Protein AF-A0A0F9ICQ9-F1 (afdb_monomer)

Structure (mmCIF, N/CA/C/O backbone):
data_AF-A0A0F9ICQ9-F1
#
_entry.id   AF-A0A0F9ICQ9-F1
#
loop_
_atom_site.group_PDB
_atom_site.id
_atom_site.type_symbol
_atom_site.label_atom_id
_atom_site.label_alt_id
_atom_site.label_comp_id
_atom_site.label_asym_id
_atom_site.label_entity_id
_atom_site.label_seq_id
_atom_site.pdbx_PDB_ins_code
_atom_site.Cartn_x
_atom_site.Cartn_y
_atom_site.Cartn_z
_atom_site.occupancy
_atom_site.B_iso_or_equiv
_atom_site.auth_seq_id
_atom_site.auth_comp_id
_atom_site.auth_asym_id
_atom_site.auth_atom_id
_atom_site.pdbx_PDB_model_num
ATOM 1 N N . MET A 1 1 ? -5.769 12.919 -25.666 1.00 33.47 1 MET A N 1
ATOM 2 C CA . MET A 1 1 ? -4.777 12.545 -26.692 1.00 33.47 1 MET A CA 1
ATOM 3 C C . MET A 1 1 ? -3.797 11.635 -25.983 1.00 33.47 1 MET A C 1
ATOM 5 O O . MET A 1 1 ? -2.887 12.124 -25.325 1.00 33.47 1 MET A O 1
ATOM 9 N N . ASP A 1 2 ? -4.111 10.341 -25.997 1.00 40.94 2 ASP A N 1
ATOM 10 C CA . ASP A 1 2 ? -3.292 9.287 -25.409 1.00 40.94 2 ASP A CA 1
ATOM 11 C C . ASP A 1 2 ? -1.958 9.239 -26.132 1.00 40.94 2 ASP A C 1
ATOM 13 O O . ASP A 1 2 ? -1.879 8.899 -27.311 1.00 40.94 2 ASP A O 1
ATOM 17 N N . ILE A 1 3 ? -0.904 9.622 -25.424 1.00 41.81 3 ILE A N 1
ATOM 18 C CA . ILE A 1 3 ? 0.441 9.246 -25.819 1.00 41.81 3 ILE A CA 1
ATOM 19 C C . ILE A 1 3 ? 0.759 8.036 -24.954 1.00 41.81 3 ILE A C 1
ATOM 21 O O . ILE A 1 3 ? 1.359 8.170 -23.885 1.00 41.81 3 ILE A O 1
ATOM 25 N N . GLU A 1 4 ? 0.348 6.856 -25.423 1.00 43.22 4 GLU A N 1
ATOM 26 C CA . GLU A 1 4 ? 1.069 5.624 -25.121 1.00 43.22 4 GLU A CA 1
ATOM 27 C C . GLU A 1 4 ? 2.528 5.871 -25.519 1.00 43.22 4 GLU A C 1
ATOM 29 O O . GLU A 1 4 ? 2.941 5.726 -26.669 1.00 43.22 4 GLU A O 1
ATOM 34 N N . LYS A 1 5 ? 3.329 6.354 -24.566 1.00 44.34 5 LYS A N 1
ATOM 35 C CA . LYS A 1 5 ? 4.779 6.360 -24.694 1.00 44.34 5 LYS A CA 1
ATOM 36 C C . LYS A 1 5 ? 5.189 4.897 -24.626 1.00 44.34 5 LYS A C 1
ATOM 38 O O . LYS A 1 5 ? 5.531 4.410 -23.551 1.00 44.34 5 LYS A O 1
ATOM 43 N N . GLU A 1 6 ? 5.172 4.209 -25.765 1.00 48.97 6 GLU A N 1
ATOM 44 C CA . GLU A 1 6 ? 5.945 2.986 -25.950 1.00 48.97 6 GLU A CA 1
ATOM 45 C C . GLU A 1 6 ? 7.412 3.336 -25.673 1.00 48.97 6 GLU A C 1
ATOM 47 O O . GLU A 1 6 ? 8.162 3.803 -26.530 1.00 48.97 6 GLU A O 1
ATOM 52 N N . ARG A 1 7 ? 7.830 3.173 -24.416 1.00 55.44 7 ARG A N 1
ATOM 53 C CA . ARG A 1 7 ? 9.233 3.248 -24.031 1.00 55.44 7 ARG A CA 1
ATOM 54 C C . ARG A 1 7 ? 9.848 1.912 -24.442 1.00 55.44 7 ARG A C 1
ATOM 56 O O . ARG A 1 7 ? 9.868 0.947 -23.684 1.00 55.44 7 ARG A O 1
ATOM 63 N N . GLY A 1 8 ? 10.264 1.827 -25.699 1.00 56.94 8 GLY A N 1
ATOM 64 C CA . GLY A 1 8 ? 11.145 0.771 -26.180 1.00 56.94 8 GLY A CA 1
ATOM 65 C C . GLY A 1 8 ? 12.593 1.070 -25.798 1.00 56.94 8 GLY A C 1
ATOM 66 O O . GLY A 1 8 ? 12.990 2.227 -25.654 1.00 56.94 8 GLY A O 1
ATOM 67 N N . SER A 1 9 ? 13.398 0.027 -25.630 1.00 60.62 9 SER A N 1
ATOM 68 C CA . SER A 1 9 ? 14.852 0.178 -25.635 1.00 60.62 9 SER A CA 1
ATOM 69 C C . SER A 1 9 ? 15.325 0.639 -27.017 1.00 60.62 9 SER A C 1
ATOM 71 O O . SER A 1 9 ? 14.760 0.225 -28.027 1.00 60.62 9 SER A O 1
ATOM 73 N N . LEU A 1 10 ? 16.372 1.472 -27.071 1.00 61.12 10 LEU A N 1
ATOM 74 C CA . LEU A 1 10 ? 16.945 2.002 -28.320 1.00 61.12 10 LEU A CA 1
ATOM 75 C C . LEU A 1 10 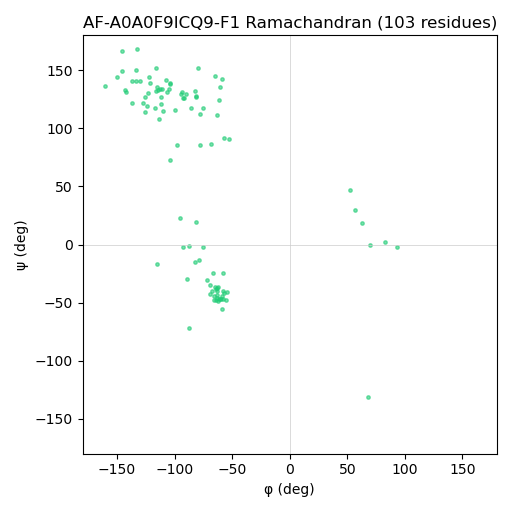? 17.422 0.902 -29.283 1.00 61.12 10 LEU A C 1
ATOM 77 O O . LEU A 1 10 ? 17.493 1.126 -30.485 1.00 61.12 10 LEU A O 1
ATOM 81 N N . ASP A 1 11 ? 17.740 -0.279 -28.756 1.00 66.19 11 ASP A N 1
ATOM 82 C CA . ASP A 1 11 ? 18.142 -1.455 -29.532 1.00 66.19 11 ASP A CA 1
ATOM 83 C C . ASP A 1 11 ? 16.959 -2.327 -29.998 1.00 66.19 11 ASP A C 1
ATOM 85 O O . ASP A 1 11 ? 17.177 -3.346 -30.648 1.00 66.19 11 ASP A O 1
ATOM 89 N N . GLY A 1 12 ? 15.719 -1.967 -29.646 1.00 67.31 12 GLY A N 1
ATOM 90 C CA . GLY A 1 12 ? 14.507 -2.725 -29.967 1.00 67.31 12 GLY A CA 1
ATOM 91 C C . GLY A 1 12 ? 14.359 -4.060 -29.226 1.00 67.31 12 GLY A C 1
ATOM 92 O O . GLY A 1 12 ? 13.351 -4.739 -29.402 1.00 67.31 12 GLY A O 1
ATOM 93 N N . LYS A 1 13 ? 15.313 -4.440 -28.364 1.00 77.00 13 LYS A N 1
ATOM 94 C CA . LYS A 1 13 ? 15.355 -5.782 -27.754 1.00 77.00 13 LYS A CA 1
ATOM 95 C C . LYS A 1 13 ? 14.450 -5.944 -26.544 1.00 77.00 13 LYS A C 1
ATOM 97 O O . LYS A 1 13 ? 14.187 -7.063 -26.106 1.00 77.00 13 LYS A O 1
ATOM 102 N N . SER A 1 14 ? 13.967 -4.841 -25.983 1.00 75.75 14 SER A N 1
ATOM 103 C CA . SER A 1 14 ? 13.098 -4.864 -24.811 1.00 75.75 14 SER A CA 1
ATOM 104 C C . SER A 1 14 ? 12.067 -3.746 -24.829 1.00 75.75 14 SER A C 1
ATOM 106 O O . SER A 1 14 ? 12.367 -2.643 -25.290 1.00 75.75 14 SER A O 1
ATOM 108 N N . LYS A 1 15 ? 10.906 -4.009 -24.233 1.00 81.88 15 LYS A N 1
ATOM 109 C CA . LYS A 1 15 ? 9.852 -3.026 -23.964 1.00 81.88 15 LYS A CA 1
ATOM 110 C C . LYS A 1 15 ? 9.657 -2.866 -22.457 1.00 81.88 15 LYS A C 1
ATOM 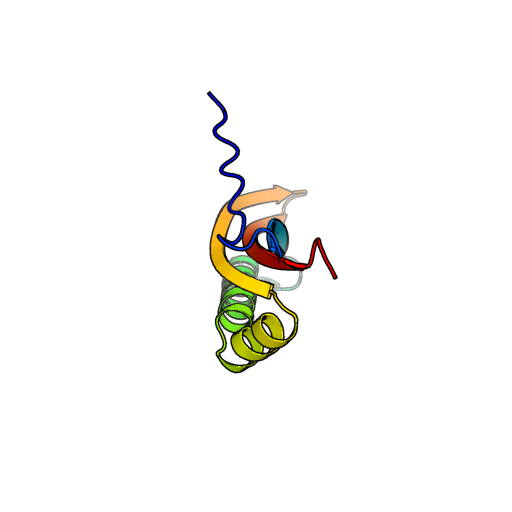112 O O . LYS A 1 15 ? 9.922 -3.798 -21.695 1.00 81.88 15 LYS A O 1
ATOM 117 N N . PHE A 1 16 ? 9.205 -1.688 -22.040 1.00 82.69 16 PHE A N 1
ATOM 118 C CA . PHE A 1 16 ? 8.735 -1.463 -20.677 1.00 82.69 16 PHE A CA 1
ATOM 119 C C . PHE A 1 16 ? 7.217 -1.661 -20.605 1.00 82.69 16 PHE A C 1
ATOM 121 O O . PHE A 1 16 ? 6.486 -1.120 -21.432 1.00 82.69 16 PHE A O 1
ATOM 128 N N . VAL A 1 17 ? 6.762 -2.439 -19.626 1.00 84.50 17 VAL A N 1
ATOM 129 C CA . VAL A 1 17 ? 5.349 -2.666 -19.301 1.00 84.50 17 VAL A CA 1
ATOM 130 C C . VAL A 1 17 ? 5.082 -2.079 -17.928 1.00 84.50 17 VAL A C 1
ATOM 132 O O . VAL A 1 17 ? 5.839 -2.326 -16.992 1.00 84.50 17 VAL A O 1
ATOM 135 N N . PHE A 1 18 ? 4.002 -1.321 -17.804 1.00 86.38 18 PHE A N 1
ATOM 136 C CA . PHE A 1 18 ? 3.571 -0.745 -16.537 1.00 86.38 18 PHE A CA 1
ATOM 137 C C . PHE A 1 18 ? 2.381 -1.535 -16.009 1.00 86.38 18 PHE A C 1
ATOM 139 O O . PHE A 1 18 ? 1.525 -1.958 -16.784 1.00 86.38 18 PHE A O 1
ATOM 146 N N . TRP A 1 19 ? 2.368 -1.784 -14.708 1.00 85.56 19 TRP A N 1
ATOM 147 C CA . TRP A 1 19 ? 1.310 -2.524 -14.039 1.00 85.56 19 TRP A CA 1
ATOM 148 C C . TRP A 1 19 ? 1.065 -1.909 -12.671 1.00 85.56 19 TRP A C 1
ATOM 150 O O . TRP A 1 19 ? 2.006 -1.635 -11.923 1.00 85.56 19 TRP A O 1
ATOM 160 N N . ASP A 1 20 ? -0.210 -1.705 -12.371 1.00 89.62 20 ASP A N 1
ATOM 161 C CA . ASP A 1 20 ? -0.670 -1.100 -11.132 1.00 89.62 20 ASP A CA 1
ATOM 162 C C . ASP A 1 20 ? -1.375 -2.161 -10.291 1.00 89.62 20 ASP A C 1
ATOM 164 O O . ASP A 1 20 ? -2.186 -2.943 -10.790 1.00 89.62 20 ASP A O 1
ATOM 168 N N . VAL A 1 21 ? -1.036 -2.207 -9.006 1.00 89.50 21 VAL A N 1
ATOM 169 C CA . VAL A 1 21 ? -1.697 -3.059 -8.019 1.00 89.50 21 VAL A CA 1
ATOM 170 C C . VAL A 1 21 ? -2.349 -2.158 -6.989 1.00 89.50 21 VAL A C 1
ATOM 172 O O . VAL A 1 21 ? -1.655 -1.436 -6.277 1.00 89.50 21 VAL A O 1
ATOM 175 N N . GLU A 1 22 ? -3.670 -2.217 -6.883 1.00 92.69 22 GLU A N 1
ATOM 176 C CA . GLU A 1 22 ? -4.404 -1.538 -5.819 1.00 92.69 22 GLU A CA 1
ATOM 177 C C . GLU A 1 22 ? -4.594 -2.481 -4.626 1.00 92.69 22 GLU A C 1
ATOM 179 O O . GLU A 1 22 ? -5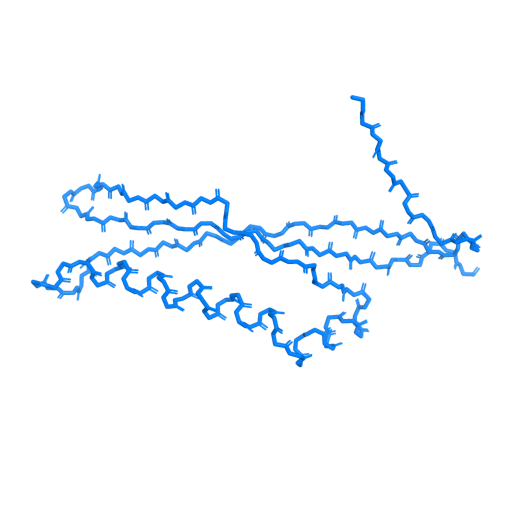.076 -3.606 -4.766 1.00 92.69 22 GLU A O 1
ATOM 184 N N . ILE A 1 23 ? -4.184 -2.023 -3.445 1.00 92.00 23 ILE A N 1
ATOM 185 C CA . ILE A 1 23 ? -4.370 -2.720 -2.174 1.00 92.00 23 ILE A CA 1
ATOM 186 C C . ILE A 1 23 ? -5.391 -1.941 -1.358 1.00 92.00 23 ILE A C 1
ATOM 188 O O . ILE A 1 23 ? -5.113 -0.825 -0.919 1.00 92.00 23 ILE A O 1
ATOM 192 N N . GLU A 1 24 ? -6.544 -2.555 -1.112 1.00 94.81 24 GLU A N 1
ATOM 193 C CA . GLU A 1 24 ? -7.553 -2.040 -0.192 1.00 94.81 24 GLU A CA 1
ATOM 194 C C . GLU A 1 24 ? -7.341 -2.641 1.204 1.00 94.81 24 GLU A C 1
ATOM 196 O O . GLU A 1 24 ? -7.267 -3.859 1.381 1.00 94.81 24 GLU A O 1
ATOM 201 N N . ILE A 1 25 ? -7.226 -1.774 2.207 1.00 93.19 25 ILE A N 1
ATOM 202 C CA . ILE A 1 25 ? -7.126 -2.139 3.618 1.00 93.19 25 ILE A CA 1
ATOM 203 C C . ILE A 1 25 ? -8.410 -1.673 4.291 1.00 93.19 25 ILE A C 1
ATOM 205 O O . ILE A 1 25 ? -8.766 -0.499 4.197 1.00 93.19 25 ILE A O 1
ATOM 209 N N . ILE A 1 26 ? -9.086 -2.587 4.985 1.00 92.25 26 ILE A N 1
ATOM 210 C CA . ILE A 1 26 ? -10.322 -2.307 5.716 1.00 92.25 26 ILE A CA 1
ATOM 211 C C . ILE A 1 26 ? -10.127 -2.704 7.175 1.00 92.25 26 ILE A C 1
ATOM 213 O O . ILE A 1 26 ? -9.681 -3.814 7.474 1.00 92.25 26 ILE A O 1
ATOM 217 N N . THR A 1 27 ? -10.472 -1.803 8.086 1.00 92.06 27 THR A N 1
ATOM 218 C CA . THR A 1 27 ? -10.527 -2.061 9.527 1.00 92.06 27 THR A CA 1
ATOM 219 C C . THR A 1 27 ? -11.840 -1.530 10.094 1.00 92.06 27 THR A C 1
ATOM 221 O O . THR A 1 27 ? -12.590 -0.821 9.428 1.00 92.06 27 THR A O 1
ATOM 224 N N . SER A 1 28 ? -12.145 -1.890 11.335 1.00 88.94 28 SER A N 1
ATOM 225 C CA . SER A 1 28 ? -13.262 -1.315 12.082 1.00 88.94 28 SER A CA 1
ATOM 226 C C . SER A 1 28 ? -12.889 -1.219 13.554 1.00 88.94 28 SER A C 1
ATOM 228 O O . SER A 1 28 ? -11.921 -1.849 13.989 1.00 88.94 28 SER A O 1
ATOM 230 N N . ASP A 1 29 ? -13.673 -0.469 14.323 1.00 85.56 29 ASP A N 1
ATOM 231 C CA . ASP A 1 29 ? -13.569 -0.464 15.788 1.00 85.56 29 ASP A CA 1
ATOM 232 C C . ASP A 1 29 ? -14.168 -1.733 16.433 1.00 85.56 29 ASP A C 1
ATOM 234 O O . ASP A 1 29 ? -14.069 -1.952 17.646 1.00 85.56 29 ASP A O 1
ATOM 238 N N . ARG A 1 30 ? -14.732 -2.644 15.628 1.00 81.62 30 ARG A N 1
ATOM 239 C CA . ARG A 1 30 ? -15.289 -3.906 16.112 1.00 81.62 30 ARG A CA 1
ATOM 240 C C . ARG A 1 30 ? -14.205 -4.763 16.770 1.00 81.62 30 ARG A C 1
ATOM 242 O O . ARG A 1 30 ? -13.208 -5.129 16.155 1.00 81.62 30 ARG A O 1
ATOM 249 N N . GLY A 1 31 ? -14.444 -5.143 18.025 1.00 75.31 31 GLY A N 1
ATOM 250 C CA . GLY A 1 31 ? -13.516 -5.954 18.821 1.00 75.31 31 GLY A CA 1
ATOM 251 C C . GLY A 1 31 ? -12.553 -5.147 19.697 1.00 75.31 31 GLY A C 1
ATOM 252 O O . GLY A 1 31 ? -11.812 -5.750 20.471 1.00 75.31 31 GLY A O 1
ATOM 253 N N . TYR A 1 32 ? -12.602 -3.810 19.646 1.00 75.38 32 TYR A N 1
ATOM 254 C CA . TYR A 1 32 ? -11.803 -2.936 20.514 1.00 75.38 32 TYR A CA 1
ATOM 255 C C . TYR A 1 32 ? -12.512 -2.509 21.811 1.00 75.38 32 TYR A C 1
ATOM 257 O O . TYR A 1 32 ? -11.892 -1.870 22.664 1.00 75.38 32 TYR A O 1
ATOM 265 N N . GLY A 1 33 ? -13.768 -2.922 22.016 1.00 74.69 33 GLY A N 1
ATOM 266 C CA . GLY A 1 33 ? -14.555 -2.574 23.204 1.00 74.69 33 GLY A CA 1
ATOM 267 C C . GLY A 1 33 ? -14.897 -1.083 23.218 1.00 74.69 33 GLY A C 1
ATOM 268 O O . GLY A 1 33 ? -15.321 -0.557 22.203 1.00 74.69 33 GLY A O 1
ATOM 269 N N . GLU A 1 34 ? -14.668 -0.402 24.342 1.00 74.81 34 GLU A N 1
ATOM 270 C CA . GLU A 1 34 ? -14.893 1.050 24.508 1.00 74.81 34 GLU A CA 1
ATOM 271 C C . GLU A 1 34 ? -13.741 1.920 23.957 1.00 74.81 34 GLU A C 1
ATOM 273 O O . GLU A 1 34 ? -13.548 3.061 24.377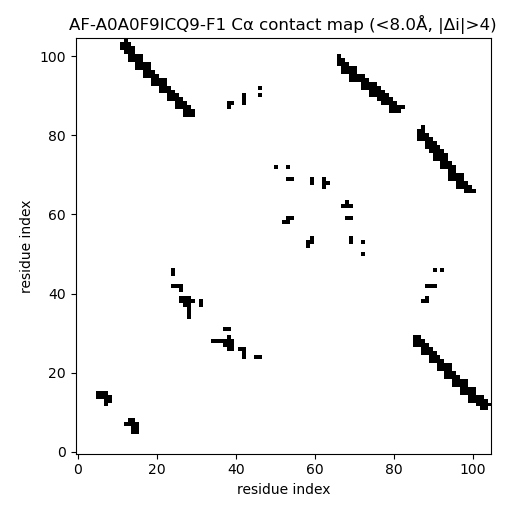 1.00 74.81 34 GLU A O 1
ATOM 278 N N . LYS A 1 35 ? -12.894 1.370 23.079 1.00 75.75 35 LYS A N 1
ATOM 279 C CA . LYS A 1 35 ? -11.733 2.077 22.520 1.00 75.75 35 LYS A CA 1
ATOM 280 C C . LYS A 1 35 ? -12.002 2.509 21.084 1.00 75.75 35 LYS A C 1
ATOM 282 O O . LYS A 1 35 ? -11.415 1.958 20.151 1.00 75.75 35 LYS A O 1
ATOM 287 N N . ASP A 1 36 ? -12.853 3.512 20.939 1.00 75.56 36 ASP A N 1
ATOM 288 C CA . ASP A 1 36 ? -13.152 4.130 19.648 1.00 75.56 36 ASP A CA 1
ATOM 289 C C . ASP A 1 36 ? -11.872 4.704 19.004 1.00 75.56 36 ASP A C 1
ATOM 291 O O . ASP A 1 36 ? -10.978 5.218 19.689 1.00 75.56 36 ASP A O 1
ATOM 295 N N . GLY A 1 37 ? -11.753 4.597 17.678 1.00 78.75 37 GLY A N 1
ATOM 296 C CA . GLY A 1 37 ? -10.607 5.085 16.901 1.00 78.75 37 GLY A CA 1
ATOM 297 C C . GLY A 1 37 ? -9.387 4.152 16.852 1.00 78.75 37 GLY A C 1
ATOM 298 O O . GLY A 1 37 ? -8.368 4.487 16.233 1.00 78.75 37 GLY A O 1
ATOM 299 N N . GLN A 1 38 ? -9.453 2.965 17.459 1.00 85.88 38 GLN A N 1
ATOM 300 C CA . GLN A 1 38 ? -8.388 1.960 17.338 1.00 85.88 38 GLN A CA 1
ATOM 301 C C . GLN A 1 38 ? -8.320 1.359 15.933 1.00 85.88 38 GLN A C 1
ATOM 303 O O . GLN A 1 38 ? -7.222 1.120 15.425 1.00 85.88 38 GLN A O 1
ATOM 308 N N . GLY A 1 39 ? -9.463 1.183 15.269 1.00 86.12 39 GLY A N 1
ATOM 309 C CA . GLY A 1 39 ? -9.530 0.767 13.874 1.00 86.12 39 GLY A CA 1
ATOM 310 C C . GLY A 1 39 ? -8.772 1.735 12.966 1.00 86.12 39 GLY A C 1
ATOM 311 O O . GLY A 1 39 ? -8.011 1.288 12.100 1.00 86.12 39 GLY A O 1
ATOM 312 N N . LEU A 1 40 ? -8.882 3.043 13.231 1.00 87.50 40 LEU A N 1
ATOM 313 C CA . LEU A 1 40 ? -8.155 4.090 12.509 1.00 87.50 40 LEU A CA 1
ATOM 314 C C . LEU A 1 40 ? -6.631 4.003 12.733 1.00 87.50 40 LEU A C 1
ATOM 316 O O . LEU A 1 40 ? -5.834 4.055 11.797 1.00 87.50 40 LEU A O 1
ATOM 320 N N . THR A 1 41 ? -6.202 3.794 13.976 1.00 90.06 41 THR A N 1
ATOM 321 C CA . THR A 1 41 ? -4.769 3.638 14.291 1.00 90.06 41 THR A CA 1
ATOM 322 C C . THR A 1 41 ? -4.186 2.374 13.646 1.00 90.06 41 THR A C 1
ATOM 324 O O . THR A 1 41 ? -3.045 2.355 13.165 1.00 90.06 41 THR A O 1
ATOM 327 N N . ASN A 1 42 ? -4.978 1.304 13.593 1.00 90.94 42 ASN A N 1
ATOM 328 C CA . ASN A 1 42 ? -4.575 0.055 12.967 1.00 90.94 42 ASN A CA 1
ATOM 329 C C . ASN A 1 42 ? -4.458 0.180 11.450 1.00 90.94 42 ASN A C 1
ATOM 331 O O . ASN A 1 42 ? -3.473 -0.307 10.890 1.00 90.94 42 ASN A O 1
ATOM 335 N N . ILE A 1 43 ? -5.400 0.855 10.785 1.00 93.06 43 ILE A N 1
ATOM 336 C CA . ILE A 1 43 ? -5.291 1.074 9.340 1.00 93.06 43 ILE A CA 1
ATOM 337 C C . ILE A 1 43 ? -4.062 1.915 9.008 1.00 93.06 43 ILE A C 1
ATOM 339 O O . ILE A 1 43 ? -3.341 1.567 8.074 1.00 93.06 43 ILE A O 1
ATOM 343 N N . ASP A 1 44 ? -3.741 2.938 9.803 1.00 91.31 44 ASP A N 1
ATOM 344 C CA . ASP A 1 44 ? -2.507 3.714 9.648 1.00 91.31 44 ASP A CA 1
ATOM 345 C C . ASP A 1 44 ? -1.265 2.843 9.787 1.00 91.31 44 ASP A C 1
ATOM 347 O O . ASP A 1 44 ? -0.368 2.881 8.941 1.00 91.31 44 ASP A O 1
ATOM 351 N N . THR A 1 45 ? -1.232 1.999 10.813 1.00 93.88 45 THR A N 1
ATOM 352 C CA . THR A 1 45 ? -0.106 1.098 11.064 1.00 93.88 45 THR A CA 1
ATOM 353 C C . THR A 1 45 ? 0.092 0.105 9.917 1.00 93.88 45 THR A C 1
ATOM 355 O O . THR A 1 45 ? 1.208 -0.044 9.413 1.00 93.88 45 THR A O 1
ATOM 358 N N . ILE A 1 46 ? -0.979 -0.555 9.465 1.00 93.50 46 ILE A N 1
ATOM 359 C CA . ILE A 1 46 ? -0.925 -1.533 8.367 1.00 93.50 46 ILE A CA 1
ATOM 360 C C . ILE A 1 46 ? -0.510 -0.841 7.066 1.00 93.50 46 ILE A C 1
ATOM 362 O O . ILE A 1 46 ? 0.422 -1.298 6.405 1.00 93.50 46 ILE A O 1
ATOM 366 N N . SER A 1 47 ? -1.131 0.293 6.737 1.00 93.38 47 SER A N 1
ATOM 367 C CA . SER A 1 47 ? -0.837 1.067 5.523 1.00 93.38 47 SER A CA 1
ATOM 368 C C . SER A 1 47 ? 0.630 1.487 5.458 1.00 93.38 47 SER A C 1
ATOM 370 O O . SER A 1 47 ? 1.311 1.263 4.457 1.00 93.38 47 SER A O 1
ATOM 372 N N . ASN A 1 48 ? 1.155 2.024 6.562 1.00 92.12 48 ASN A N 1
ATOM 373 C CA . ASN A 1 48 ? 2.555 2.425 6.659 1.00 92.12 48 ASN A CA 1
ATOM 374 C C . ASN A 1 48 ? 3.503 1.228 6.535 1.00 92.12 48 ASN A C 1
ATOM 376 O O . ASN A 1 48 ? 4.551 1.335 5.894 1.00 92.12 48 ASN A O 1
ATOM 380 N N . ASN A 1 49 ? 3.144 0.074 7.102 1.00 93.62 49 ASN A N 1
ATOM 381 C CA . ASN A 1 49 ? 3.943 -1.144 6.982 1.00 93.62 49 ASN A CA 1
ATOM 382 C C . ASN A 1 49 ? 3.968 -1.683 5.547 1.00 93.62 49 ASN A C 1
ATOM 384 O O . ASN A 1 49 ? 5.035 -2.093 5.084 1.00 93.62 49 ASN A O 1
ATOM 388 N N . VAL A 1 50 ? 2.842 -1.635 4.827 1.00 90.06 50 VAL A N 1
ATOM 389 C CA . VAL A 1 50 ? 2.771 -1.987 3.400 1.00 90.06 50 VAL A CA 1
ATOM 390 C C . VAL A 1 50 ? 3.723 -1.093 2.606 1.00 90.06 50 VAL A C 1
ATOM 392 O O . VAL A 1 50 ? 4.666 -1.591 1.988 1.00 90.06 50 VAL A O 1
ATOM 395 N N . VAL A 1 51 ? 3.574 0.230 2.717 1.00 89.69 51 VAL A N 1
ATOM 396 C CA . VAL A 1 51 ? 4.442 1.206 2.035 1.00 89.69 51 VAL A CA 1
ATOM 397 C C . VAL A 1 51 ? 5.918 0.976 2.366 1.00 89.69 51 VAL A C 1
ATOM 399 O O . VAL A 1 51 ? 6.762 0.897 1.470 1.00 89.69 51 VAL A O 1
ATOM 402 N N . LYS A 1 52 ? 6.249 0.806 3.650 1.00 91.06 52 LYS A N 1
ATOM 403 C CA . LYS A 1 52 ? 7.625 0.581 4.110 1.00 91.06 52 LYS A CA 1
ATOM 404 C C . LYS A 1 52 ? 8.213 -0.719 3.569 1.00 91.06 52 LYS A C 1
ATOM 406 O O . LYS A 1 52 ? 9.398 -0.750 3.238 1.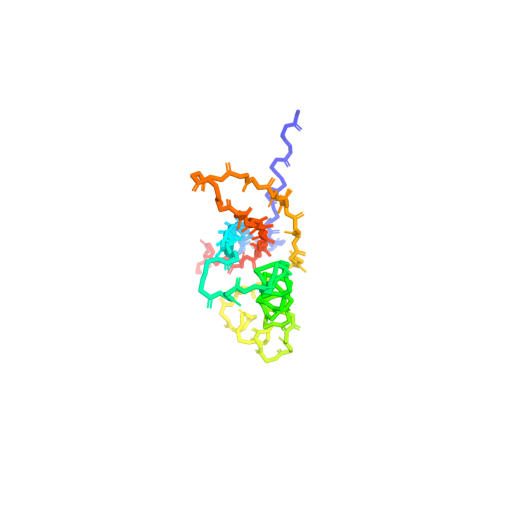00 91.06 52 LYS A O 1
ATOM 411 N N . THR A 1 53 ? 7.408 -1.773 3.460 1.00 89.38 53 THR A N 1
ATOM 412 C CA . THR A 1 53 ? 7.829 -3.066 2.905 1.00 89.38 53 THR A CA 1
ATOM 413 C C . THR A 1 53 ? 8.224 -2.914 1.442 1.00 89.38 53 THR A C 1
ATOM 415 O O . THR A 1 53 ? 9.314 -3.338 1.054 1.00 89.38 53 THR A O 1
ATOM 418 N N . PHE A 1 54 ? 7.409 -2.218 0.646 1.00 86.31 54 PHE A N 1
ATOM 419 C CA . PHE A 1 54 ? 7.714 -1.995 -0.767 1.00 86.31 54 PHE A CA 1
ATOM 420 C C . PHE A 1 54 ? 8.865 -1.009 -0.999 1.00 86.31 54 PHE A C 1
ATOM 422 O O . PHE A 1 54 ? 9.650 -1.179 -1.935 1.00 86.31 54 PHE A O 1
ATOM 429 N N . MET A 1 55 ? 9.039 -0.035 -0.105 1.00 86.31 55 MET A N 1
ATOM 430 C CA . MET A 1 55 ? 10.160 0.910 -0.139 1.00 86.31 55 MET A CA 1
ATOM 431 C C . MET A 1 55 ? 11.474 0.337 0.411 1.00 86.31 55 MET A C 1
ATOM 433 O O . MET A 1 55 ? 12.534 0.932 0.197 1.00 86.31 55 MET A O 1
ATOM 437 N N . ASN A 1 56 ? 11.442 -0.811 1.095 1.00 90.31 56 ASN A N 1
ATOM 438 C CA . ASN A 1 56 ? 12.635 -1.437 1.653 1.00 90.31 56 ASN A CA 1
ATOM 439 C C . ASN A 1 56 ? 13.651 -1.788 0.548 1.00 90.31 56 ASN A C 1
ATOM 441 O O . ASN A 1 56 ? 13.302 -2.359 -0.488 1.00 90.31 56 ASN A O 1
ATOM 445 N N . LYS A 1 57 ? 14.935 -1.487 0.791 1.00 84.75 57 LYS A N 1
ATOM 446 C CA . LYS A 1 57 ? 16.036 -1.747 -0.152 1.00 84.75 57 LYS A CA 1
ATOM 447 C C . LYS A 1 57 ? 16.105 -3.213 -0.591 1.00 84.75 57 LYS A C 1
ATOM 449 O O . LYS A 1 57 ? 16.327 -3.464 -1.771 1.00 84.75 57 LYS A O 1
ATOM 454 N N . THR A 1 58 ? 15.896 -4.162 0.319 1.00 82.88 58 THR A N 1
ATOM 455 C CA . THR A 1 58 ? 15.908 -5.597 0.004 1.00 82.88 58 THR A CA 1
ATOM 456 C C . THR A 1 58 ? 14.810 -5.938 -0.993 1.00 82.88 58 THR A C 1
ATOM 458 O O . THR A 1 58 ? 15.091 -6.560 -2.011 1.00 82.88 58 THR A O 1
ATOM 461 N N . ASN A 1 59 ? 13.585 -5.455 -0.763 1.00 82.25 59 ASN A N 1
ATOM 462 C CA . ASN A 1 59 ? 12.478 -5.689 -1.684 1.00 82.25 59 ASN A CA 1
ATOM 463 C C . ASN A 1 59 ? 12.744 -5.046 -3.053 1.00 82.25 59 ASN A C 1
ATOM 465 O O . ASN A 1 59 ? 12.590 -5.697 -4.079 1.00 82.25 59 ASN A O 1
ATOM 469 N N . ARG A 1 60 ? 13.251 -3.806 -3.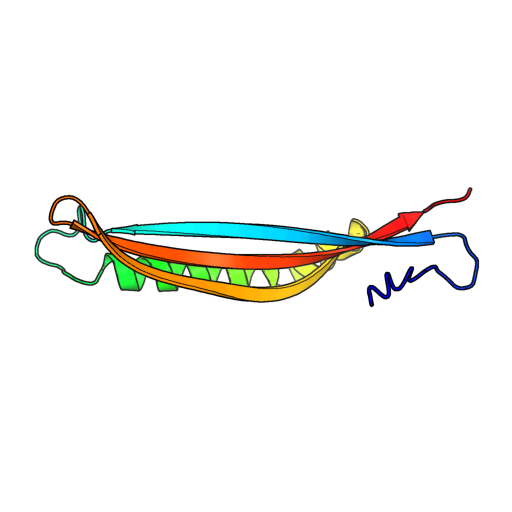085 1.00 83.50 60 ARG A N 1
ATOM 470 C CA . ARG A 1 60 ? 13.649 -3.127 -4.333 1.00 83.50 60 ARG A CA 1
ATOM 471 C C . ARG A 1 60 ? 14.694 -3.911 -5.135 1.00 83.50 60 ARG A C 1
ATOM 473 O O . ARG A 1 60 ? 14.575 -3.991 -6.355 1.00 83.50 60 ARG A O 1
ATOM 480 N N . ILE A 1 61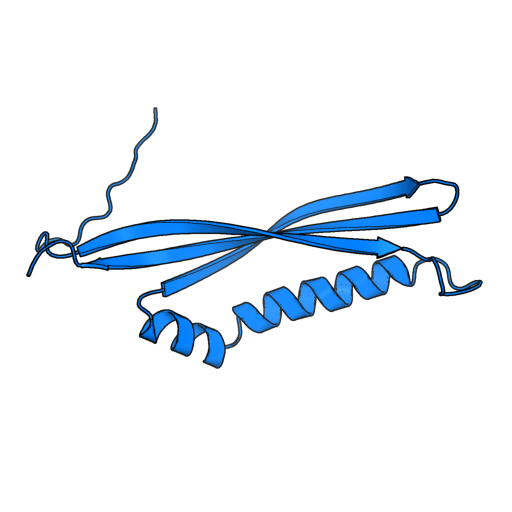 ? 15.695 -4.493 -4.470 1.00 84.50 61 ILE A N 1
ATOM 481 C CA . ILE A 1 61 ? 16.709 -5.340 -5.119 1.00 84.50 61 ILE A CA 1
ATOM 482 C C . ILE A 1 61 ? 16.063 -6.613 -5.669 1.00 84.50 61 ILE A C 1
ATOM 484 O O . ILE A 1 61 ? 16.278 -6.941 -6.833 1.00 84.50 61 ILE A O 1
ATOM 488 N N . THR A 1 62 ? 15.243 -7.301 -4.870 1.00 87.00 62 THR A N 1
ATOM 489 C CA . THR A 1 62 ? 14.549 -8.519 -5.308 1.00 87.00 62 THR A CA 1
ATOM 490 C C . THR A 1 62 ? 13.651 -8.252 -6.514 1.00 87.00 62 THR A C 1
ATOM 492 O O . THR A 1 62 ? 13.707 -9.005 -7.482 1.00 87.00 62 THR A O 1
ATOM 495 N N . LEU A 1 63 ? 12.879 -7.161 -6.512 1.00 85.12 63 LEU A N 1
ATOM 496 C CA . LEU A 1 63 ? 12.067 -6.754 -7.662 1.00 85.12 63 LEU A CA 1
ATOM 497 C C . LEU A 1 63 ? 12.958 -6.485 -8.884 1.00 85.12 63 LEU A C 1
ATOM 499 O O . LEU A 1 63 ? 12.700 -7.029 -9.957 1.00 85.12 63 LEU A O 1
ATOM 503 N N . SER A 1 64 ? 14.053 -5.731 -8.719 1.00 84.25 64 SER A N 1
ATOM 504 C CA . SER A 1 64 ? 14.960 -5.398 -9.828 1.00 84.25 64 SER A CA 1
ATOM 505 C C . SER A 1 64 ? 15.614 -6.633 -10.444 1.00 84.25 64 SER A C 1
ATOM 507 O O . SER A 1 64 ? 15.789 -6.679 -11.660 1.00 84.25 64 SER A O 1
ATOM 509 N N . ASN A 1 65 ? 15.955 -7.635 -9.630 1.00 86.75 65 ASN A N 1
ATOM 510 C CA . ASN A 1 65 ? 16.495 -8.911 -10.105 1.00 86.75 65 ASN A CA 1
ATOM 511 C C . ASN A 1 65 ? 15.464 -9.712 -10.918 1.00 86.75 65 ASN A C 1
ATOM 513 O O . ASN A 1 65 ? 15.845 -10.503 -11.773 1.00 86.75 65 ASN A O 1
ATOM 517 N N . ASN A 1 66 ? 14.171 -9.470 -10.693 1.00 85.69 66 ASN A N 1
ATOM 518 C CA . ASN A 1 66 ? 13.064 -10.040 -11.462 1.00 85.69 66 ASN A CA 1
ATOM 519 C C . ASN A 1 66 ? 12.587 -9.101 -12.586 1.00 85.69 66 ASN A C 1
ATOM 521 O O . ASN A 1 66 ? 11.450 -9.192 -13.037 1.00 85.69 66 ASN A O 1
ATOM 525 N N . SER A 1 67 ? 13.442 -8.179 -13.046 1.00 85.50 67 SER A N 1
ATOM 526 C CA . SER A 1 67 ? 13.118 -7.194 -14.092 1.00 85.50 67 SER A CA 1
ATOM 527 C C . SER A 1 67 ? 11.905 -6.318 -13.769 1.00 85.50 67 SER A C 1
ATOM 529 O O . SER A 1 67 ? 11.211 -5.863 -14.675 1.00 85.50 67 SER A O 1
ATOM 531 N N . MET A 1 68 ? 11.655 -6.064 -12.484 1.00 85.31 68 MET A N 1
ATOM 532 C CA . MET A 1 68 ? 10.570 -5.224 -11.988 1.00 85.31 68 MET A CA 1
ATOM 533 C C . MET A 1 68 ? 11.128 -4.068 -11.160 1.00 85.31 68 MET A C 1
ATOM 535 O O . MET A 1 68 ? 12.039 -4.220 -10.353 1.00 85.31 68 MET A O 1
ATOM 539 N N . LYS A 1 69 ? 10.566 -2.882 -11.321 1.00 84.19 69 LYS A N 1
ATOM 540 C CA . LYS A 1 69 ? 10.923 -1.699 -10.550 1.00 84.19 69 LYS A CA 1
ATOM 541 C C . LYS A 1 69 ? 9.674 -1.133 -9.923 1.00 84.19 69 LYS A C 1
ATOM 543 O O . LYS A 1 69 ? 8.694 -0.868 -10.603 1.00 84.19 69 LYS A O 1
ATOM 548 N N . PHE A 1 70 ? 9.738 -0.938 -8.618 1.00 83.94 70 PHE A N 1
ATOM 549 C CA . PHE A 1 70 ? 8.708 -0.224 -7.891 1.00 83.94 70 PHE A CA 1
ATOM 550 C C . PHE A 1 70 ? 8.940 1.282 -8.028 1.00 83.94 70 PHE A C 1
ATOM 552 O O . PHE A 1 70 ? 10.051 1.752 -7.765 1.00 83.94 70 PHE A O 1
ATOM 559 N N . THR A 1 71 ? 7.917 2.022 -8.453 1.00 78.44 71 THR A N 1
ATOM 560 C CA . THR A 1 71 ? 8.028 3.466 -8.704 1.00 78.44 71 THR A CA 1
ATOM 561 C C . THR A 1 71 ? 7.764 4.259 -7.423 1.00 78.44 71 THR A C 1
ATOM 563 O O . THR A 1 71 ? 8.700 4.784 -6.813 1.00 78.44 71 THR A O 1
ATOM 566 N N . HIS A 1 72 ? 6.510 4.300 -6.980 1.00 79.44 72 HIS A N 1
ATOM 567 C CA . HIS A 1 72 ? 6.047 5.030 -5.809 1.00 79.44 72 HIS A CA 1
ATOM 568 C C . HIS A 1 72 ? 4.688 4.464 -5.349 1.00 79.44 72 HIS A C 1
ATOM 570 O O . HIS A 1 72 ? 3.846 4.188 -6.199 1.00 79.44 72 HIS A O 1
ATOM 576 N N . PRO A 1 73 ? 4.472 4.267 -4.034 1.00 85.44 73 PRO A N 1
ATOM 577 C CA . PRO A 1 73 ? 3.153 3.969 -3.491 1.00 85.44 73 PRO A CA 1
ATOM 578 C C . PRO A 1 73 ? 2.349 5.255 -3.321 1.00 85.44 73 PRO A C 1
ATOM 580 O O . PRO A 1 73 ? 2.805 6.157 -2.618 1.00 85.44 73 PRO A O 1
ATOM 583 N N . GLU A 1 74 ? 1.139 5.292 -3.859 1.00 88.00 74 GLU A N 1
ATOM 584 C CA . GLU A 1 74 ? 0.221 6.420 -3.717 1.00 88.00 74 GLU A CA 1
ATOM 585 C C . GLU A 1 74 ? -1.031 5.994 -2.949 1.00 88.00 74 GLU A C 1
ATOM 587 O O . GLU A 1 74 ? -1.636 4.968 -3.251 1.00 88.00 74 GLU A O 1
ATOM 592 N N . THR A 1 75 ? -1.440 6.772 -1.947 1.00 88.88 75 THR A N 1
ATOM 593 C CA . THR A 1 75 ? -2.746 6.569 -1.307 1.00 88.88 75 THR A CA 1
ATOM 594 C C . THR A 1 75 ? -3.820 7.161 -2.212 1.00 88.88 75 THR A C 1
ATOM 596 O O . THR A 1 75 ? -3.880 8.379 -2.362 1.00 88.88 75 THR A O 1
ATOM 599 N N . THR A 1 76 ? -4.670 6.317 -2.792 1.00 88.88 76 THR A N 1
ATOM 600 C CA . THR A 1 76 ? -5.700 6.734 -3.758 1.00 88.88 76 THR A CA 1
ATOM 601 C C . THR A 1 76 ? -7.019 7.103 -3.095 1.00 88.88 76 THR A C 1
ATOM 603 O O . THR A 1 76 ? -7.752 7.950 -3.599 1.00 88.88 76 THR A O 1
ATOM 606 N N . SER A 1 77 ? -7.330 6.485 -1.955 1.00 88.94 77 SER A N 1
ATOM 607 C CA . SER A 1 77 ? -8.585 6.714 -1.244 1.00 88.94 77 SER A CA 1
ATOM 608 C C . SER A 1 77 ? -8.418 6.524 0.257 1.00 88.94 77 SER A C 1
ATOM 610 O O . SER A 1 77 ? -7.672 5.652 0.706 1.00 88.94 77 SER A O 1
ATOM 612 N N . VAL A 1 78 ? -9.132 7.338 1.033 1.00 90.06 78 VAL A N 1
ATOM 613 C CA . VAL A 1 78 ? -9.319 7.183 2.477 1.00 90.06 78 VAL A CA 1
ATOM 614 C C . VAL A 1 78 ? -10.787 7.465 2.767 1.00 90.06 78 VAL A C 1
ATOM 616 O O . VAL A 1 78 ? -11.262 8.557 2.457 1.00 90.06 78 VAL A O 1
ATOM 619 N N . SER A 1 79 ? -11.500 6.509 3.359 1.00 89.88 79 SER A N 1
ATOM 620 C CA . SER A 1 79 ? -12.882 6.713 3.792 1.00 89.88 79 SER A CA 1
ATOM 621 C C . SER A 1 79 ? -13.119 6.192 5.204 1.00 89.88 79 SER A C 1
ATOM 623 O O . SER A 1 79 ? -12.463 5.261 5.677 1.00 89.88 79 SER A O 1
ATOM 625 N N . THR A 1 80 ? -14.063 6.843 5.876 1.00 89.00 80 THR A N 1
ATOM 626 C CA . THR A 1 80 ? -14.616 6.420 7.158 1.00 89.00 80 THR A CA 1
ATOM 627 C C . THR A 1 80 ? -16.122 6.405 6.988 1.00 89.00 80 THR A C 1
ATOM 629 O O . THR A 1 80 ? -16.708 7.427 6.630 1.00 89.00 80 THR A O 1
ATOM 632 N N . GLU A 1 81 ? -16.740 5.256 7.215 1.00 88.69 81 GLU A N 1
ATOM 633 C CA . GLU A 1 81 ? -18.163 5.040 6.977 1.00 88.69 81 GLU A CA 1
ATOM 634 C C . GLU A 1 81 ? -18.780 4.329 8.178 1.00 88.69 81 GLU A C 1
ATOM 636 O O . GLU A 1 81 ? -18.173 3.434 8.764 1.00 88.69 81 GLU A O 1
ATOM 641 N N . GLU A 1 82 ? -19.993 4.730 8.550 1.00 84.25 82 GLU A N 1
ATOM 642 C CA . GLU A 1 82 ? -20.781 3.998 9.535 1.00 84.25 82 GLU A CA 1
ATOM 643 C C . GLU A 1 82 ? -21.552 2.885 8.817 1.00 84.25 82 GLU A C 1
ATOM 645 O O . GLU A 1 82 ? -22.382 3.146 7.944 1.00 84.25 82 GLU A O 1
ATOM 650 N N . PHE A 1 83 ? -21.276 1.632 9.171 1.00 82.88 83 PHE A N 1
ATOM 651 C CA . PHE A 1 83 ? -21.939 0.460 8.610 1.00 82.88 83 PHE A CA 1
ATOM 652 C C . PHE A 1 83 ? -22.515 -0.382 9.746 1.00 82.88 83 PHE A C 1
ATOM 654 O O . PHE A 1 83 ? -21.772 -0.927 10.554 1.00 82.88 83 PHE A O 1
ATOM 661 N N . ASN A 1 84 ? -23.846 -0.493 9.821 1.00 84.44 84 ASN A N 1
ATOM 662 C CA . ASN A 1 84 ? -24.550 -1.206 10.899 1.00 84.44 84 ASN A CA 1
ATOM 663 C C . ASN A 1 84 ? -24.141 -0.750 12.320 1.00 84.44 84 ASN A C 1
ATOM 665 O O . ASN A 1 84 ? -23.881 -1.592 13.177 1.00 84.44 84 ASN A O 1
ATOM 669 N N . ASN A 1 85 ? -24.087 0.567 12.566 1.00 81.38 85 ASN A N 1
ATOM 670 C CA . ASN A 1 85 ? -23.640 1.181 13.830 1.00 81.38 85 ASN A CA 1
ATOM 671 C C . ASN A 1 85 ? -22.166 0.899 14.199 1.00 81.38 85 ASN A C 1
ATOM 673 O O . ASN A 1 85 ? -21.777 1.054 15.355 1.00 81.38 85 ASN A O 1
ATOM 677 N N . GLU A 1 86 ? -21.334 0.487 13.239 1.00 79.12 86 GLU A N 1
ATOM 678 C CA . GLU A 1 86 ? -19.892 0.306 13.420 1.00 79.12 86 GLU A CA 1
ATOM 679 C C . GLU A 1 86 ? -19.128 1.307 12.542 1.00 79.12 86 GLU A C 1
ATOM 681 O O . GLU A 1 86 ? -19.446 1.476 11.364 1.00 79.12 86 GLU A O 1
ATOM 686 N N . LEU A 1 87 ? -18.095 1.951 13.095 1.00 85.94 87 LEU A N 1
ATOM 687 C CA . LEU A 1 87 ? -17.160 2.749 12.301 1.00 85.94 87 LEU A CA 1
ATOM 688 C C . LEU A 1 87 ? -16.221 1.816 11.533 1.00 85.94 87 LEU A C 1
ATOM 690 O O . LEU A 1 87 ? -15.444 1.058 12.123 1.00 85.94 87 LEU A O 1
ATOM 694 N N . VAL A 1 88 ? -16.301 1.888 10.208 1.00 89.44 88 VAL A N 1
ATOM 695 C CA . VAL A 1 88 ? -15.443 1.179 9.263 1.00 89.44 88 VAL A CA 1
ATOM 696 C C . VAL A 1 88 ? -14.483 2.180 8.637 1.00 89.44 88 VAL A C 1
ATOM 698 O O . VAL A 1 88 ? -14.891 3.234 8.151 1.00 89.44 88 VAL A O 1
ATOM 701 N N . TYR A 1 89 ? -13.202 1.833 8.623 1.00 91.50 89 TYR A N 1
ATOM 702 C CA . TYR A 1 89 ? -12.141 2.628 8.020 1.00 91.50 89 TYR A CA 1
ATOM 703 C C . TYR A 1 89 ? -11.592 1.891 6.810 1.00 91.50 89 TYR A C 1
ATOM 705 O O . TYR A 1 89 ? -11.291 0.697 6.880 1.00 91.50 89 TYR A O 1
ATOM 713 N N . ARG A 1 90 ? -11.427 2.609 5.705 1.00 93.12 90 ARG A N 1
ATOM 714 C CA . ARG A 1 90 ? -10.913 2.073 4.450 1.00 93.12 90 ARG A CA 1
ATOM 715 C C . ARG A 1 90 ? -9.791 2.951 3.926 1.00 93.12 90 ARG A C 1
ATOM 717 O O . ARG A 1 90 ? -9.860 4.179 3.983 1.00 93.12 90 ARG A O 1
ATOM 724 N N . ARG A 1 91 ? -8.760 2.315 3.382 1.00 94.44 91 ARG A N 1
ATOM 725 C CA . ARG A 1 91 ? -7.676 2.987 2.674 1.00 94.44 91 ARG A CA 1
ATOM 726 C C . ARG A 1 91 ? -7.245 2.156 1.482 1.00 94.44 91 ARG A C 1
ATOM 728 O O . ARG A 1 91 ? -6.947 0.975 1.639 1.00 94.44 91 ARG A O 1
ATOM 735 N N . SER A 1 92 ? -7.148 2.806 0.332 1.00 94.75 92 SER A N 1
ATOM 736 C CA . SER A 1 92 ? -6.597 2.216 -0.882 1.00 94.75 92 SER A CA 1
ATOM 737 C C . SER A 1 92 ? -5.202 2.763 -1.145 1.00 94.75 92 SER A C 1
ATOM 739 O O . SER A 1 92 ? -4.957 3.967 -1.029 1.00 94.75 92 SER A O 1
ATOM 741 N N . ILE A 1 93 ? -4.276 1.865 -1.468 1.00 93.50 93 ILE A N 1
ATOM 742 C CA . ILE A 1 93 ? -2.892 2.179 -1.812 1.00 93.50 93 ILE A CA 1
ATOM 743 C C . ILE A 1 93 ? -2.614 1.584 -3.185 1.00 93.50 93 ILE A C 1
ATOM 745 O O . ILE A 1 93 ? -2.669 0.368 -3.358 1.00 93.50 93 ILE A O 1
ATOM 749 N N . MET A 1 94 ? -2.274 2.431 -4.145 1.00 93.19 94 MET A N 1
ATOM 750 C CA . MET A 1 94 ? -1.830 2.016 -5.463 1.00 93.19 94 MET A CA 1
ATOM 751 C C . MET A 1 94 ? -0.317 1.839 -5.478 1.00 93.19 94 MET A C 1
ATOM 753 O O . MET A 1 94 ? 0.449 2.698 -5.038 1.00 93.19 94 MET A O 1
ATOM 757 N N . LEU A 1 95 ? 0.112 0.688 -5.977 1.00 90.38 95 LEU A N 1
ATOM 758 C CA . LEU A 1 95 ? 1.500 0.319 -6.169 1.00 90.38 95 LEU A CA 1
ATOM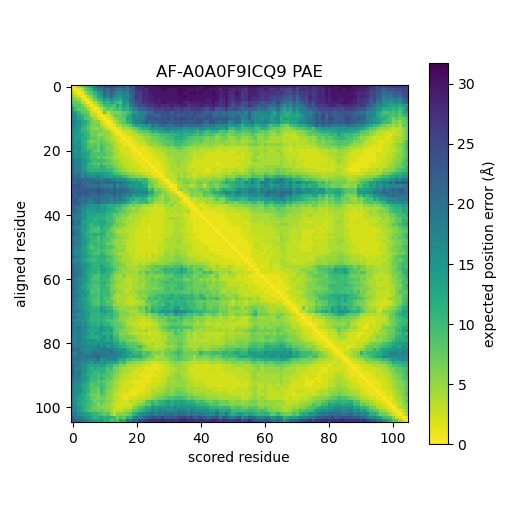 759 C C . LEU A 1 95 ? 1.767 0.210 -7.665 1.00 90.38 95 LEU A C 1
ATOM 761 O O . LEU A 1 95 ? 1.346 -0.754 -8.302 1.00 90.38 95 LEU A O 1
ATOM 765 N N . SER A 1 96 ? 2.501 1.175 -8.207 1.00 89.94 96 SER A N 1
ATOM 766 C CA . SER A 1 96 ? 2.861 1.182 -9.622 1.00 89.94 96 SER A CA 1
ATOM 767 C C . SER A 1 96 ? 4.228 0.550 -9.849 1.00 89.94 96 SER A C 1
ATOM 769 O O . SER A 1 96 ? 5.241 0.921 -9.232 1.00 89.94 96 SER A O 1
ATOM 771 N N . PHE A 1 97 ? 4.273 -0.385 -10.787 1.00 88.12 97 PHE A N 1
ATOM 772 C CA . PHE A 1 97 ? 5.466 -1.122 -11.154 1.00 88.12 97 PHE A CA 1
ATOM 773 C C . PHE A 1 97 ? 5.790 -0.948 -12.635 1.00 88.12 97 PHE A C 1
ATOM 775 O O . PHE A 1 97 ? 4.924 -0.916 -13.504 1.00 88.12 97 PHE A O 1
ATOM 782 N N . GLU A 1 98 ? 7.081 -0.898 -12.923 1.00 88.69 98 GLU A N 1
ATOM 783 C CA . GLU A 1 98 ? 7.643 -0.905 -14.265 1.00 88.69 98 GLU A CA 1
ATOM 784 C C . GLU A 1 98 ? 8.391 -2.225 -14.452 1.00 88.69 98 GLU A C 1
ATOM 786 O O . GLU A 1 98 ? 9.323 -2.528 -13.709 1.00 88.69 98 GLU A O 1
ATOM 791 N N . SER A 1 99 ? 7.998 -3.027 -15.432 1.00 86.50 99 SER A N 1
ATOM 792 C CA . SER A 1 99 ? 8.709 -4.239 -15.822 1.00 86.50 99 SER A CA 1
ATOM 793 C C . SER A 1 99 ? 9.420 -4.051 -17.153 1.00 86.50 99 SER A C 1
ATOM 795 O O . SER A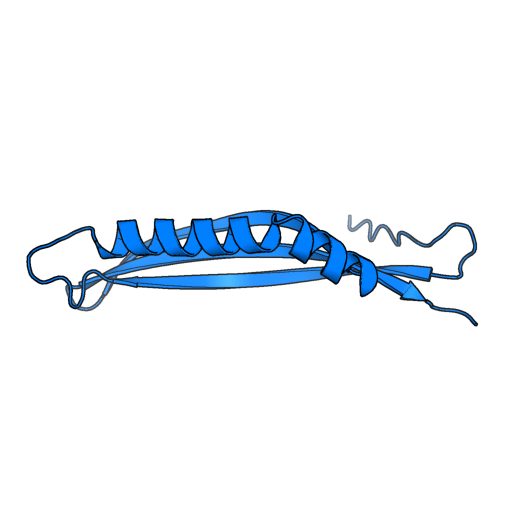 1 99 ? 8.886 -3.429 -18.068 1.00 86.50 99 SER A O 1
ATOM 797 N N . ARG A 1 100 ? 10.624 -4.610 -17.283 1.00 83.06 100 ARG A N 1
ATOM 798 C CA . ARG A 1 100 ? 11.326 -4.713 -18.565 1.00 83.06 100 ARG A CA 1
ATOM 799 C C . ARG A 1 100 ? 11.143 -6.121 -19.116 1.00 83.06 100 ARG A C 1
ATOM 801 O O . ARG A 1 100 ? 11.668 -7.071 -18.545 1.00 83.06 100 ARG A O 1
ATOM 808 N N . ILE A 1 101 ? 10.470 -6.239 -20.254 1.00 81.88 101 ILE A N 1
ATOM 809 C CA . ILE A 1 101 ? 10.301 -7.508 -20.966 1.00 81.88 101 ILE A CA 1
ATOM 810 C C . ILE A 1 101 ? 11.218 -7.556 -22.187 1.00 81.88 101 ILE A C 1
ATOM 812 O O . ILE A 1 101 ? 11.375 -6.559 -22.896 1.00 81.88 101 ILE A O 1
ATOM 816 N N . GLN A 1 102 ? 11.844 -8.705 -22.435 1.00 79.69 102 GLN A N 1
ATOM 817 C CA . GLN A 1 102 ? 12.621 -8.942 -23.651 1.00 79.69 102 GLN A CA 1
ATOM 818 C C . GLN A 1 102 ? 11.673 -9.353 -24.781 1.00 79.69 102 GLN A C 1
ATOM 820 O O . GLN A 1 102 ? 10.807 -10.199 -24.579 1.00 79.69 102 GLN A O 1
ATOM 825 N N . VAL A 1 103 ? 11.812 -8.733 -25.952 1.00 70.88 103 VAL A N 1
ATOM 826 C CA . VAL A 1 103 ? 10.872 -8.907 -27.078 1.00 70.88 103 VAL A CA 1
ATOM 827 C C . VAL A 1 103 ? 11.540 -9.573 -28.284 1.00 70.88 103 VAL A C 1
ATOM 829 O O . VAL A 1 103 ? 10.853 -10.122 -29.138 1.00 70.88 103 VAL A O 1
ATOM 832 N N . SER A 1 104 ? 12.876 -9.604 -28.333 1.00 64.19 104 SER A N 1
ATOM 833 C CA . SER A 1 104 ? 13.634 -10.321 -29.364 1.00 64.19 104 SER A CA 1
ATOM 834 C C . SER A 1 104 ? 14.825 -11.077 -28.769 1.00 64.19 104 SER A C 1
ATOM 836 O O . SER A 1 104 ? 15.521 -10.550 -27.889 1.00 64.19 104 SER A O 1
ATOM 838 N N . VAL A 1 105 ? 15.064 -12.286 -29.281 1.00 54.44 105 VAL A N 1
ATOM 839 C CA . VAL A 1 105 ? 16.254 -13.116 -29.020 1.00 54.44 105 VAL A CA 1
ATOM 840 C C . VAL A 1 105 ? 17.299 -12.841 -30.092 1.00 54.44 105 VAL A C 1
ATOM 842 O O . VAL A 1 105 ? 16.902 -12.814 -31.277 1.00 54.44 105 VAL A O 1
#

pLDDT: mean 81.89, std 13.07, range [33.47, 94.81]

Solvent-accessible surface area (backbone atoms only — not comparable to full-atom values): 6072 Å² total; per-residue (Å²): 134,88,74,80,74,79,52,56,43,97,84,63,41,29,39,60,47,78,50,76,46,77,46,79,48,78,36,38,33,80,88,51,75,96,40,78,62,48,18,54,55,48,46,52,52,52,52,51,48,53,51,49,52,63,67,29,67,68,49,45,50,55,35,46,76,68,40,27,40,78,75,58,76,41,78,77,46,77,51,75,45,79,54,95,95,37,57,33,32,40,38,32,35,35,40,38,34,43,29,61,44,78,73,58,134

Nearest PDB structures (foldseek):
  3eni-assembly1_A  TM=4.921E-01  e=2.639E-02  Chlorobaculum tepidum
  5h8z-assembly1_A  TM=5.167E-01  e=8.085E-02  Chlorobaculum tepidum TLS
  7uea-assembly1_V  TM=5.043E-01  e=3.905E-02  Chlorobaculum tepidum TLS
  8fvh-assembly1_b  TM=3.936E-01  e=2.360E-02  Pseudomonas phage vB_PaeM_E217
  6mez-assembly2_B  TM=5.191E-01  e=1.674E-01  Prosthecochloris aestuarii

Radius of gyration: 19.06 Å; Cα contacts (8 Å, |Δi|>4): 177; chains: 1; bounding box: 43×26×54 Å

Mean predicted aligned error: 8.68 Å

Secondary structure (DSSP, 8-state):
-------B-TTSSEEEEEEEEEEEEEEESTTSTT-TTHHHHHHHHHHHHHHHHHHSHHHHHHHHHTTEEEEEEEEEEEEEEEETTEEEEEEEEEEEEEEEEE---

Sequence (105 aa):
MDIEKERGSLDGKSKFVFWDVEIEIITSDRGYGEKDGQGLTNIDTISNNVVKTFMNKTNRITLSNNSMKFTHPETTSVSTEEFNNELVYRRSIMLSFESRIQVSV

Foldseek 3Di:
DDDPPQPADPVNFKTKDKDKDKDKDKFWCPPVPPDPCVRVVVSVVVVVVVQCVCVDPVNQVVQVVVQKHWDHKDWPDWDWDQDPNITMTMTMIMIMMMGMDGDHD

Organism: NCBI:txid412755